Protein AF-A0A3M1K4N4-F1 (afdb_monomer_lite)

Secondary structure (DSSP, 8-state):
---SSS-PPP-----GGGS-PPPTTPPP---------GGGG--HHHHHHHHHHHHHHHHHHTT-TTGGGGSSTTSGGGGSSS--HHHHHHT--HHHHHTT-

Sequence (101 aa):
MNDAMADRPAMATESVDAALPPPAGMPPLEAIGPVVSHFEFWPQWRFYGPMLLVWAALAVRHGGLRWPLAANPGFEMGGFVGERKSEVLARFGPVARAALA

Structure (mmCIF, N/CA/C/O backbone):
data_AF-A0A3M1K4N4-F1
#
_entry.id   AF-A0A3M1K4N4-F1
#
loop_
_atom_site.group_PDB
_atom_site.id
_atom_site.type_symbol
_atom_site.label_atom_id
_atom_site.label_alt_id
_atom_site.label_comp_id
_atom_site.label_asym_id
_atom_site.label_entity_id
_atom_site.label_seq_id
_atom_site.pdbx_PDB_ins_code
_atom_site.Cartn_x
_atom_site.Cartn_y
_atom_site.Cartn_z
_atom_site.occupancy
_atom_site.B_iso_or_equiv
_atom_site.auth_seq_id
_atom_site.auth_comp_id
_atom_site.auth_asym_id
_atom_site.auth_atom_id
_atom_site.pdbx_PDB_model_num
ATOM 1 N N . MET A 1 1 ? -22.235 -41.176 -30.723 1.00 48.72 1 MET A N 1
ATOM 2 C CA . MET A 1 1 ? -22.401 -39.837 -30.117 1.00 48.72 1 MET A CA 1
ATOM 3 C C . MET A 1 1 ? -21.126 -39.467 -29.361 1.00 48.72 1 MET A C 1
ATOM 5 O O . MET A 1 1 ? -21.172 -39.367 -28.148 1.00 48.72 1 MET A O 1
ATOM 9 N N . ASN A 1 2 ? -19.980 -39.379 -30.052 1.00 46.16 2 ASN A N 1
ATOM 10 C CA . ASN A 1 2 ? -18.692 -39.005 -29.442 1.00 46.16 2 ASN A CA 1
ATOM 11 C C . ASN A 1 2 ? -17.637 -38.598 -30.500 1.00 46.16 2 ASN A C 1
ATOM 13 O O . ASN A 1 2 ? -16.473 -38.934 -30.365 1.00 46.16 2 ASN A O 1
ATOM 17 N N . ASP A 1 3 ? -18.048 -37.884 -31.556 1.00 44.97 3 ASP A N 1
ATOM 18 C CA . ASP A 1 3 ? -17.145 -37.462 -32.653 1.00 44.97 3 ASP A CA 1
ATOM 19 C C . ASP A 1 3 ? -17.038 -35.934 -32.822 1.00 44.97 3 ASP A C 1
ATOM 21 O O . ASP A 1 3 ? -16.433 -35.441 -33.764 1.00 44.97 3 ASP A O 1
ATOM 25 N N . ALA A 1 4 ? -17.596 -35.148 -31.897 1.00 49.53 4 ALA A N 1
ATOM 26 C CA . ALA A 1 4 ? -17.642 -33.682 -31.999 1.00 49.53 4 ALA A CA 1
ATOM 27 C C . ALA A 1 4 ? -16.612 -32.963 -31.102 1.00 49.53 4 ALA A C 1
ATOM 29 O O . ALA A 1 4 ? -16.810 -31.810 -30.727 1.00 49.53 4 ALA A O 1
ATOM 30 N N . MET A 1 5 ? -15.529 -33.643 -30.711 1.00 46.06 5 MET A N 1
ATOM 31 C CA . MET A 1 5 ? -14.504 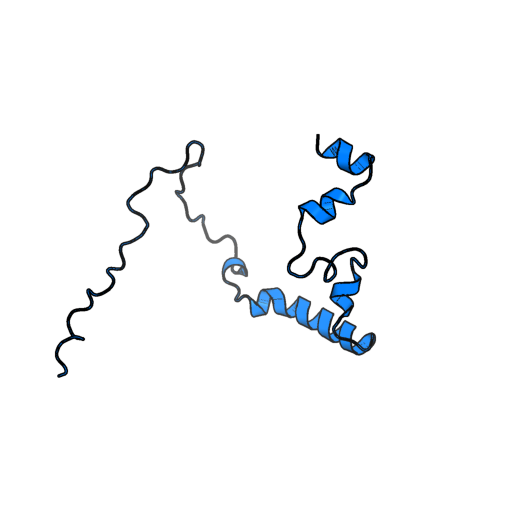-33.092 -29.809 1.00 46.06 5 MET A CA 1
ATOM 32 C C . MET A 1 5 ? -13.070 -33.343 -30.309 1.00 46.06 5 MET A C 1
ATOM 34 O O . MET A 1 5 ? -12.129 -33.302 -29.524 1.00 46.06 5 MET A O 1
ATOM 38 N N . ALA A 1 6 ? -12.902 -33.602 -31.610 1.00 47.69 6 ALA A N 1
ATOM 39 C CA . ALA A 1 6 ? -11.595 -33.770 -32.252 1.00 47.69 6 ALA A CA 1
ATOM 40 C C . ALA A 1 6 ? -11.168 -32.562 -33.108 1.00 47.69 6 ALA A C 1
ATOM 42 O O . ALA A 1 6 ? -10.018 -32.500 -33.522 1.00 47.69 6 ALA A O 1
ATOM 43 N N . ASP A 1 7 ? -12.058 -31.587 -33.326 1.00 48.50 7 ASP A N 1
ATOM 44 C CA . ASP A 1 7 ? -11.832 -30.475 -34.261 1.00 48.50 7 ASP A CA 1
ATOM 45 C C . ASP A 1 7 ? -11.873 -29.103 -33.568 1.00 48.50 7 ASP A C 1
ATOM 47 O O . ASP A 1 7 ? -12.457 -28.133 -34.048 1.00 48.50 7 ASP A O 1
ATOM 51 N N . ARG A 1 8 ? -11.278 -29.008 -32.371 1.00 49.62 8 ARG A N 1
ATOM 52 C CA . ARG A 1 8 ? -10.889 -27.689 -31.856 1.00 49.62 8 ARG A CA 1
ATOM 53 C C . ARG A 1 8 ? -9.607 -27.313 -32.590 1.00 49.62 8 ARG A C 1
ATOM 55 O O . ARG A 1 8 ? -8.622 -28.029 -32.398 1.00 49.62 8 ARG A O 1
ATOM 62 N N . PRO A 1 9 ? -9.571 -26.218 -33.372 1.00 45.12 9 PRO A N 1
ATOM 63 C CA . PRO A 1 9 ? -8.304 -25.737 -33.889 1.00 45.12 9 PRO A CA 1
ATOM 64 C C . PRO A 1 9 ? -7.393 -25.523 -32.684 1.00 45.12 9 PRO A C 1
ATOM 66 O O . PRO A 1 9 ? -7.775 -24.852 -31.717 1.00 45.12 9 PRO A O 1
ATOM 69 N N . ALA A 1 10 ? -6.225 -26.169 -32.703 1.00 48.12 10 ALA A N 1
ATOM 70 C CA . ALA A 1 10 ? -5.153 -25.841 -31.784 1.00 48.12 10 ALA A CA 1
ATOM 71 C C . ALA A 1 10 ? -5.029 -24.317 -31.819 1.00 48.12 10 ALA A C 1
ATOM 73 O O . ALA A 1 10 ? -4.875 -23.759 -32.905 1.00 48.12 10 ALA A O 1
ATOM 74 N N . MET A 1 11 ? -5.202 -23.652 -30.669 1.00 43.53 11 MET A N 1
ATOM 75 C CA . MET A 1 11 ? -4.920 -22.227 -30.550 1.00 43.53 11 MET A CA 1
ATOM 76 C C . MET A 1 11 ? -3.483 -22.073 -31.021 1.00 43.53 11 MET A C 1
ATOM 78 O O . MET A 1 11 ? -2.548 -22.420 -30.298 1.00 43.53 11 MET A O 1
ATOM 82 N N . ALA A 1 12 ? -3.325 -21.640 -32.268 1.00 40.00 12 ALA A N 1
ATOM 83 C CA . ALA A 1 12 ? -2.076 -21.126 -32.743 1.00 40.00 12 ALA A CA 1
ATOM 84 C C . ALA A 1 12 ? -1.703 -20.068 -31.713 1.00 40.00 12 ALA A C 1
ATOM 86 O O . ALA A 1 12 ? -2.474 -19.147 -31.438 1.00 40.00 12 ALA A O 1
ATOM 87 N N . THR A 1 13 ? -0.553 -20.256 -31.081 1.00 45.56 13 THR A N 1
ATOM 88 C CA . THR A 1 13 ? 0.214 -19.164 -30.503 1.00 45.56 13 THR A CA 1
ATOM 89 C C . THR A 1 13 ? 0.548 -18.225 -31.653 1.00 45.56 13 THR A C 1
ATOM 91 O O . THR A 1 13 ? 1.645 -18.255 -32.204 1.00 45.56 13 THR A O 1
ATOM 94 N N . GLU A 1 14 ? -0.451 -17.468 -32.091 1.00 44.53 14 GLU A N 1
ATOM 95 C CA . GLU A 1 14 ? -0.280 -16.312 -32.937 1.00 44.53 14 GLU A CA 1
ATOM 96 C C . GLU A 1 14 ? 0.486 -15.335 -32.051 1.00 44.53 14 GLU A C 1
ATOM 98 O O . GLU A 1 14 ? -0.029 -14.823 -31.054 1.00 44.53 14 GLU A O 1
ATOM 103 N N . SER A 1 15 ? 1.784 -15.211 -32.320 1.00 50.34 15 SER A N 1
ATOM 104 C CA . SER A 1 15 ? 2.630 -14.207 -31.700 1.00 50.34 15 SER A CA 1
ATOM 105 C C . SER A 1 15 ? 1.948 -12.862 -31.914 1.00 50.34 15 SER A C 1
ATOM 107 O O . SER A 1 15 ? 1.874 -12.375 -33.043 1.00 50.34 15 SER A O 1
ATOM 109 N N . VAL A 1 16 ? 1.445 -12.272 -30.830 1.00 53.16 16 VAL A N 1
ATOM 110 C CA . VAL A 1 16 ? 0.763 -10.966 -30.801 1.00 53.16 16 VAL A CA 1
ATOM 111 C C . VAL A 1 16 ? 1.674 -9.829 -31.319 1.00 53.16 16 VAL A C 1
ATOM 113 O O . VAL A 1 16 ? 1.237 -8.699 -31.502 1.00 53.16 16 VAL A O 1
ATOM 116 N N . ASP A 1 17 ? 2.928 -10.137 -31.640 1.00 54.81 17 ASP A N 1
ATOM 117 C CA . ASP A 1 17 ? 3.982 -9.211 -32.042 1.00 54.81 17 ASP A CA 1
ATOM 118 C C . ASP A 1 17 ? 3.887 -8.680 -33.487 1.00 54.81 17 ASP A C 1
ATOM 120 O O . ASP A 1 17 ? 4.699 -7.842 -33.870 1.00 54.81 17 ASP A O 1
ATOM 124 N N . ALA A 1 18 ? 2.934 -9.124 -34.316 1.00 59.09 18 ALA A N 1
ATOM 125 C CA . ALA A 1 18 ? 3.031 -8.902 -35.765 1.00 59.09 18 ALA A CA 1
ATOM 126 C C . ALA A 1 18 ? 2.140 -7.814 -36.410 1.00 59.09 18 ALA A C 1
ATOM 128 O O . ALA A 1 18 ? 2.227 -7.679 -37.629 1.00 59.09 18 ALA A O 1
ATOM 129 N N . ALA A 1 19 ? 1.283 -7.042 -35.718 1.00 62.38 19 ALA A N 1
ATOM 130 C CA . ALA A 1 19 ? 0.229 -6.334 -36.481 1.00 62.38 19 ALA A CA 1
ATOM 131 C C . ALA A 1 19 ? -0.263 -4.943 -36.044 1.00 62.38 19 ALA A C 1
ATOM 133 O O . ALA A 1 19 ? -1.308 -4.526 -36.542 1.00 62.38 19 ALA A O 1
ATOM 134 N N . LEU A 1 20 ? 0.446 -4.166 -35.217 1.00 64.06 20 LEU A N 1
ATOM 135 C CA . LEU A 1 20 ? 0.113 -2.739 -35.066 1.00 64.06 20 LEU A CA 1
ATOM 136 C C . LEU A 1 20 ? 1.367 -1.861 -35.091 1.00 64.06 20 LEU A C 1
ATOM 138 O O . LEU A 1 20 ? 2.328 -2.163 -34.382 1.00 64.06 20 LEU A O 1
ATOM 142 N N . PRO A 1 21 ? 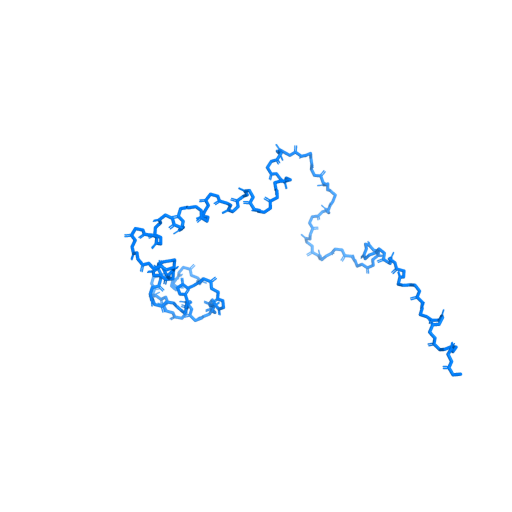1.379 -0.768 -35.883 1.00 70.81 21 PRO A N 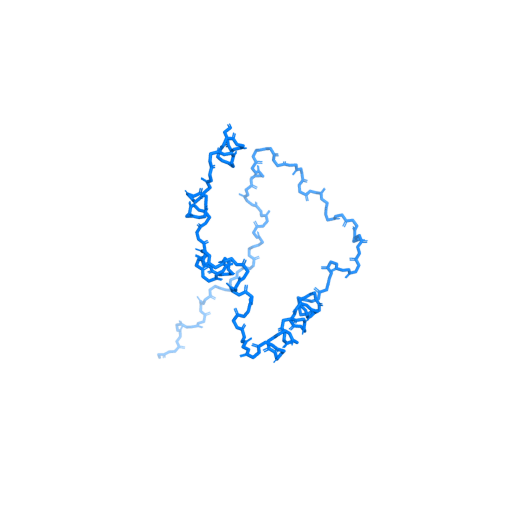1
ATOM 143 C CA . PRO A 1 21 ? 2.439 0.219 -35.769 1.00 70.81 21 PRO A CA 1
ATOM 144 C C . PRO A 1 21 ? 2.442 0.779 -34.338 1.00 70.81 21 PRO A C 1
ATOM 146 O O . PRO A 1 21 ? 1.366 0.957 -33.753 1.00 70.81 21 PRO A O 1
ATOM 149 N N . PRO A 1 22 ? 3.623 1.062 -33.760 1.00 72.38 22 PRO A N 1
ATOM 150 C CA . PRO A 1 22 ? 3.699 1.668 -32.441 1.00 72.38 22 PRO A CA 1
ATOM 151 C C . PRO A 1 22 ? 2.885 2.973 -32.422 1.00 72.38 22 PRO A C 1
ATOM 153 O O . PRO A 1 22 ? 2.882 3.706 -33.419 1.00 72.38 22 PRO A O 1
ATOM 156 N N . PRO A 1 23 ? 2.185 3.287 -31.316 1.00 80.00 23 PRO A N 1
ATOM 157 C CA . PRO A 1 23 ? 1.489 4.558 -31.167 1.00 80.00 23 PRO A CA 1
ATOM 158 C C . PRO A 1 23 ? 2.424 5.727 -31.497 1.00 80.00 23 PRO A C 1
ATOM 160 O O . PRO A 1 23 ? 3.589 5.732 -31.091 1.00 80.00 23 PRO A O 1
ATOM 163 N N . ALA A 1 24 ? 1.922 6.716 -32.238 1.00 81.56 24 ALA A N 1
ATOM 164 C CA . ALA A 1 24 ? 2.713 7.875 -32.642 1.00 81.56 24 ALA A CA 1
ATOM 165 C C . ALA A 1 24 ? 3.371 8.537 -31.415 1.00 81.56 24 ALA A C 1
ATOM 167 O O . ALA A 1 24 ? 2.688 8.905 -30.461 1.00 81.56 24 ALA A O 1
ATOM 168 N N . GLY A 1 25 ? 4.701 8.671 -31.442 1.00 75.75 25 GLY A N 1
ATOM 169 C CA . GLY A 1 25 ? 5.492 9.234 -30.340 1.00 75.75 25 GLY A CA 1
ATOM 170 C C . GLY A 1 25 ? 6.107 8.211 -29.378 1.00 75.75 25 GLY A C 1
ATOM 171 O O . GLY A 1 25 ? 6.824 8.619 -28.466 1.00 75.75 25 GLY A O 1
ATOM 172 N N . MET A 1 26 ? 5.886 6.906 -29.568 1.00 76.75 26 MET A N 1
ATOM 173 C CA . MET A 1 26 ? 6.623 5.888 -28.819 1.00 76.75 26 MET A CA 1
ATOM 174 C C . MET A 1 26 ? 8.067 5.790 -29.351 1.00 76.75 26 MET A C 1
ATOM 176 O O . MET A 1 26 ? 8.245 5.643 -30.564 1.00 76.75 26 MET A O 1
ATOM 180 N N . PRO A 1 27 ? 9.106 5.875 -28.495 1.00 76.94 27 PRO A N 1
ATOM 181 C CA . PRO A 1 27 ? 10.469 5.572 -28.923 1.00 76.94 27 PRO A CA 1
ATOM 182 C C . PRO A 1 27 ? 10.550 4.116 -29.414 1.00 76.94 27 PRO A C 1
ATOM 184 O O . PRO A 1 27 ? 9.704 3.304 -29.025 1.00 76.94 27 PRO A O 1
ATOM 187 N N . PRO A 1 28 ? 11.547 3.759 -30.247 1.00 75.81 28 PRO A N 1
ATOM 188 C CA . PRO A 1 28 ? 11.751 2.373 -30.652 1.00 75.81 28 PRO A CA 1
ATOM 189 C C . PRO A 1 28 ? 11.749 1.457 -29.422 1.00 75.81 28 PRO A C 1
ATOM 191 O O . PR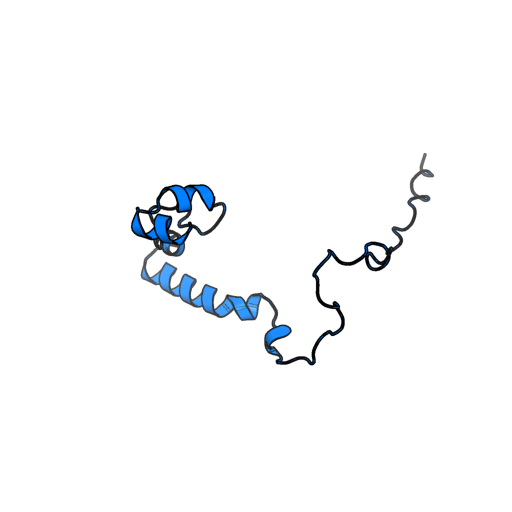O A 1 28 ? 12.480 1.705 -28.466 1.00 75.81 28 PRO A O 1
ATOM 194 N N . LEU A 1 29 ? 10.932 0.399 -29.443 1.00 71.56 29 LEU A N 1
ATOM 195 C CA . LEU A 1 29 ? 10.880 -0.621 -28.381 1.00 71.56 29 LEU A CA 1
ATOM 196 C C . LEU A 1 29 ? 12.155 -1.485 -28.325 1.00 71.56 29 LEU A C 1
ATOM 198 O O . LEU A 1 29 ? 12.277 -2.403 -27.515 1.00 71.56 29 LEU A O 1
ATOM 202 N N . GLU A 1 30 ? 13.113 -1.181 -29.197 1.00 68.00 30 GLU A N 1
ATOM 203 C CA . GLU A 1 30 ? 14.416 -1.808 -29.301 1.00 68.00 30 GLU A CA 1
ATOM 204 C C . GLU A 1 30 ? 15.319 -1.374 -28.147 1.00 68.00 30 GLU A C 1
ATOM 206 O O . GLU A 1 30 ? 16.071 -0.407 -28.226 1.00 68.00 30 GLU A O 1
ATOM 211 N N . ALA A 1 31 ? 15.212 -2.104 -27.047 1.00 61.97 31 ALA A N 1
ATOM 212 C CA . ALA A 1 31 ? 16.304 -2.894 -26.495 1.00 61.97 31 ALA A CA 1
ATOM 213 C C . ALA A 1 31 ? 15.845 -3.355 -25.118 1.00 61.97 31 ALA A C 1
ATOM 215 O O . ALA A 1 31 ? 15.674 -2.552 -24.200 1.00 61.97 31 ALA A O 1
ATOM 216 N N . ILE A 1 32 ? 15.700 -4.668 -24.948 1.00 66.00 32 ILE A N 1
ATOM 217 C CA . ILE A 1 32 ? 15.898 -5.249 -23.624 1.00 66.00 32 ILE A CA 1
ATOM 218 C C . ILE A 1 32 ? 17.318 -4.823 -23.235 1.00 66.00 32 ILE A C 1
ATOM 220 O O . ILE A 1 32 ? 18.296 -5.330 -23.785 1.00 66.00 32 ILE A O 1
ATOM 224 N N . GLY A 1 33 ? 17.419 -3.787 -22.400 1.00 71.38 33 GLY A N 1
ATOM 225 C CA . GLY A 1 33 ? 18.694 -3.286 -21.907 1.00 71.38 33 GLY A CA 1
ATOM 226 C C . GLY A 1 33 ? 19.445 -4.404 -21.181 1.00 71.38 33 GLY A C 1
ATOM 227 O O . GLY A 1 33 ? 18.843 -5.418 -20.815 1.00 71.38 33 GLY A O 1
ATOM 228 N N . PRO A 1 34 ? 20.763 -4.264 -20.968 1.00 77.94 34 PRO A N 1
ATOM 229 C CA . PRO A 1 34 ? 21.483 -5.236 -20.159 1.00 77.94 34 PRO A CA 1
ATOM 230 C C . PRO A 1 34 ? 20.803 -5.346 -18.792 1.00 77.94 34 PRO A C 1
ATOM 232 O O . PRO A 1 34 ? 20.404 -4.328 -18.230 1.00 77.94 34 PRO A O 1
ATOM 235 N N . VAL A 1 35 ? 20.690 -6.569 -18.265 1.00 77.94 35 VAL A N 1
ATOM 236 C CA . VAL A 1 35 ? 20.247 -6.804 -16.884 1.00 77.94 35 VAL A CA 1
ATOM 237 C C . VAL A 1 35 ? 21.077 -5.909 -15.975 1.00 77.94 35 VAL A C 1
ATOM 239 O O . VAL A 1 35 ? 22.295 -6.085 -15.872 1.00 77.94 35 VAL A O 1
ATOM 242 N N . VAL A 1 36 ? 20.427 -4.943 -15.333 1.00 80.62 36 VAL A N 1
ATOM 243 C CA . VAL A 1 36 ? 21.111 -3.966 -14.485 1.00 80.62 36 VAL A CA 1
ATOM 244 C C . VAL A 1 36 ? 21.307 -4.565 -13.094 1.00 80.62 36 VAL A C 1
ATOM 246 O O . VAL A 1 36 ? 22.282 -4.245 -12.409 1.00 80.62 36 VAL A O 1
ATOM 249 N N . SER A 1 37 ? 20.423 -5.482 -12.671 1.00 85.50 37 SER A N 1
ATOM 250 C CA . SER A 1 37 ? 20.588 -6.212 -11.413 1.00 85.50 37 SER A CA 1
ATOM 251 C C . SER A 1 37 ? 19.785 -7.514 -11.296 1.00 85.50 37 SER A C 1
ATOM 253 O O . SER A 1 37 ? 18.688 -7.652 -11.828 1.00 85.50 37 SER A O 1
ATOM 255 N N . HIS A 1 38 ? 20.263 -8.440 -10.454 1.00 82.94 38 HIS A N 1
ATOM 256 C CA . HIS A 1 38 ? 19.532 -9.651 -10.053 1.00 82.94 38 HIS A CA 1
ATOM 257 C C . HIS A 1 38 ? 18.187 -9.376 -9.357 1.00 82.94 38 HIS A C 1
ATOM 259 O O . HIS A 1 38 ? 17.359 -10.285 -9.265 1.00 82.94 38 HIS A O 1
ATOM 265 N N . PHE A 1 39 ? 17.958 -8.157 -8.854 1.00 85.19 39 PHE A N 1
ATOM 266 C CA . PHE A 1 39 ? 16.679 -7.769 -8.251 1.00 85.19 39 PHE A CA 1
ATOM 267 C C . PHE A 1 39 ? 15.513 -7.801 -9.251 1.00 85.19 39 PHE A C 1
ATOM 269 O O . PHE A 1 39 ? 14.384 -8.042 -8.833 1.00 85.19 39 PHE A O 1
ATOM 276 N N . GLU A 1 40 ? 15.776 -7.635 -10.552 1.00 8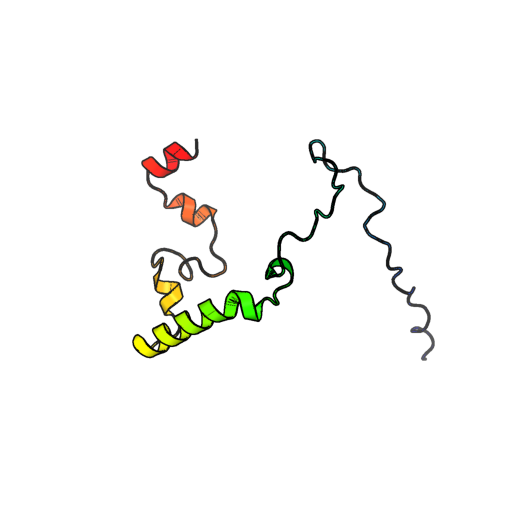5.62 40 GLU A N 1
ATOM 277 C CA . GLU A 1 40 ? 14.755 -7.693 -11.613 1.00 85.62 40 GLU A CA 1
ATOM 278 C C . GLU A 1 40 ? 14.057 -9.061 -11.682 1.00 85.62 40 GLU A C 1
ATOM 280 O O . GLU A 1 40 ? 12.893 -9.156 -12.061 1.00 85.62 40 GLU A O 1
ATOM 285 N N . PHE A 1 41 ? 14.747 -10.121 -11.251 1.00 88.56 41 PHE A N 1
ATOM 286 C CA . PHE A 1 41 ? 14.254 -11.500 -11.294 1.00 88.56 41 PHE A CA 1
ATOM 287 C C . PHE A 1 41 ? 13.792 -12.024 -9.938 1.00 88.56 41 PHE A C 1
ATOM 289 O O . PHE A 1 41 ? 13.600 -13.231 -9.757 1.00 88.56 41 PHE A O 1
ATOM 296 N N . TRP A 1 42 ? 13.661 -11.156 -8.936 1.00 93.12 42 TRP A N 1
ATOM 297 C CA . TRP A 1 42 ? 13.193 -11.607 -7.638 1.00 93.12 42 TRP A CA 1
ATOM 298 C C . TRP A 1 42 ? 11.737 -12.065 -7.708 1.00 93.12 42 TRP A C 1
ATOM 300 O O . TRP A 1 42 ? 10.879 -11.354 -8.231 1.00 93.12 42 TRP A O 1
ATOM 310 N N . PRO A 1 43 ? 11.414 -13.234 -7.130 1.00 92.75 43 PRO A N 1
ATOM 311 C CA . PRO A 1 43 ? 10.028 -13.644 -7.030 1.00 92.75 43 PRO A CA 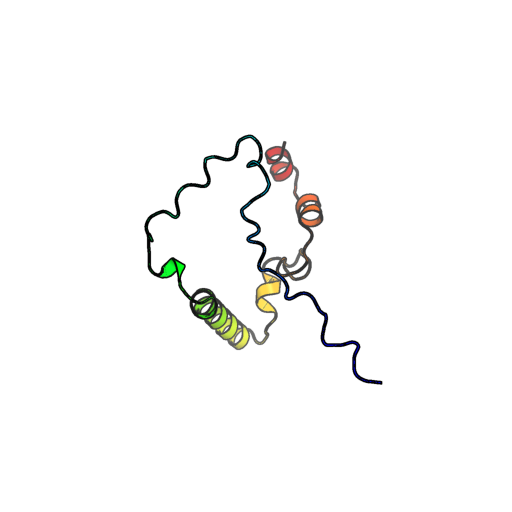1
ATOM 312 C C . PRO A 1 43 ? 9.284 -12.688 -6.091 1.00 92.75 43 PRO A C 1
ATOM 314 O O . PRO A 1 43 ? 9.832 -12.248 -5.074 1.00 92.75 43 PRO A O 1
ATOM 317 N N . GLN A 1 44 ? 8.015 -12.410 -6.398 1.00 91.69 44 GLN A N 1
ATOM 318 C CA . GLN A 1 44 ? 7.199 -11.424 -5.677 1.00 91.69 44 GLN A CA 1
ATOM 319 C C . GLN A 1 44 ? 7.218 -11.626 -4.155 1.00 91.69 44 GLN A C 1
ATOM 321 O O . GLN A 1 44 ? 7.334 -10.661 -3.403 1.00 91.69 44 GLN A O 1
ATOM 326 N N . TRP A 1 45 ? 7.186 -12.874 -3.679 1.00 93.94 45 TRP A N 1
ATOM 327 C CA . TRP A 1 45 ? 7.204 -13.172 -2.243 1.00 93.94 45 TRP A CA 1
ATOM 328 C C . TRP A 1 45 ? 8.457 -12.659 -1.530 1.00 93.94 45 TRP A C 1
ATOM 330 O O . TRP A 1 45 ? 8.383 -12.304 -0.358 1.00 93.94 45 TRP A O 1
ATOM 340 N N . ARG A 1 46 ? 9.610 -12.603 -2.206 1.00 93.75 46 ARG A N 1
ATOM 341 C CA . ARG A 1 46 ? 10.855 -12.126 -1.591 1.00 93.75 46 ARG A CA 1
ATOM 342 C C . ARG A 1 46 ? 10.887 -10.614 -1.514 1.00 93.75 46 ARG A C 1
ATOM 344 O O . ARG A 1 46 ? 11.357 -10.063 -0.526 1.00 93.75 46 ARG A O 1
ATOM 351 N N . PHE A 1 47 ? 10.352 -9.971 -2.543 1.00 91.38 47 PHE A N 1
ATOM 352 C CA . PHE A 1 47 ? 10.221 -8.527 -2.590 1.00 91.38 47 PHE A CA 1
ATOM 353 C C . PHE A 1 47 ? 9.227 -8.019 -1.532 1.00 91.38 47 PHE A C 1
ATOM 355 O O . PHE A 1 47 ? 9.550 -7.123 -0.758 1.00 91.38 47 PHE A O 1
ATOM 362 N N . TYR A 1 48 ? 8.046 -8.636 -1.436 1.00 91.75 48 TYR A N 1
ATOM 363 C CA . TYR A 1 48 ? 6.995 -8.217 -0.500 1.00 91.75 48 TYR A CA 1
ATOM 364 C C . TYR A 1 48 ? 7.093 -8.860 0.894 1.00 91.75 48 TYR A C 1
ATOM 366 O O . TYR A 1 48 ? 6.458 -8.384 1.834 1.00 91.75 48 TYR A O 1
ATOM 374 N N . GLY A 1 49 ? 7.897 -9.912 1.060 1.00 96.25 49 GLY A N 1
ATOM 375 C CA . GLY A 1 49 ? 8.060 -10.645 2.320 1.00 96.25 49 GLY A CA 1
ATOM 376 C C . GLY A 1 49 ? 8.429 -9.758 3.514 1.00 96.25 49 GLY A C 1
ATOM 377 O O . GLY A 1 49 ? 7.730 -9.817 4.526 1.00 96.25 49 GLY A O 1
ATOM 378 N N . PRO A 1 50 ? 9.449 -8.884 3.416 1.00 94.94 50 PRO A N 1
ATOM 379 C CA . PRO A 1 50 ? 9.797 -7.963 4.498 1.00 94.94 50 PRO A CA 1
ATOM 380 C C . PRO A 1 50 ? 8.625 -7.079 4.949 1.00 94.94 50 PRO A C 1
ATOM 382 O O . PRO A 1 50 ? 8.415 -6.905 6.148 1.00 94.94 50 PRO A O 1
ATOM 385 N N . MET A 1 51 ? 7.816 -6.578 4.009 1.00 92.25 51 MET A N 1
ATOM 386 C CA . MET A 1 51 ? 6.626 -5.775 4.319 1.00 92.25 51 MET A CA 1
ATOM 387 C C . MET A 1 51 ? 5.593 -6.589 5.113 1.00 92.25 51 MET A C 1
ATOM 389 O O . MET A 1 51 ? 5.052 -6.102 6.106 1.00 92.25 51 MET A O 1
ATOM 393 N N . LEU A 1 52 ? 5.351 -7.846 4.718 1.00 92.62 52 LEU A N 1
ATOM 394 C CA . LEU A 1 52 ? 4.435 -8.745 5.429 1.00 92.62 52 LEU A CA 1
ATOM 395 C C . LEU A 1 52 ? 4.908 -9.044 6.857 1.00 92.62 52 LEU A C 1
ATOM 397 O O . LEU A 1 52 ? 4.079 -9.107 7.762 1.00 92.62 52 LEU A O 1
ATOM 401 N N . LEU A 1 53 ? 6.220 -9.180 7.077 1.00 94.81 53 LEU A N 1
ATOM 402 C CA . LEU A 1 53 ? 6.787 -9.398 8.413 1.00 94.81 53 LEU A CA 1
ATOM 403 C C . LEU A 1 53 ? 6.569 -8.191 9.331 1.00 94.81 53 LEU A C 1
ATOM 405 O O . LEU A 1 53 ? 6.135 -8.358 10.471 1.00 94.81 53 LEU A O 1
ATOM 409 N N . VAL A 1 54 ? 6.827 -6.978 8.833 1.00 92.88 54 VAL A N 1
ATOM 410 C CA . VAL A 1 54 ? 6.584 -5.742 9.595 1.00 92.88 54 VAL A CA 1
ATOM 411 C C . VAL A 1 54 ? 5.098 -5.598 9.918 1.00 92.88 54 VAL A C 1
ATOM 413 O O . VAL A 1 54 ? 4.740 -5.312 11.062 1.00 92.88 54 VAL A O 1
ATOM 416 N N . TRP A 1 55 ? 4.222 -5.851 8.943 1.00 91.81 55 TRP A N 1
ATOM 417 C CA . TRP A 1 55 ? 2.778 -5.825 9.161 1.00 91.81 55 TRP A CA 1
ATOM 418 C C . TRP A 1 55 ? 2.332 -6.849 10.209 1.00 91.81 55 TRP A C 1
ATOM 420 O O . TRP A 1 55 ? 1.596 -6.486 11.125 1.00 91.81 55 TRP A O 1
ATOM 430 N N . ALA A 1 56 ? 2.807 -8.094 10.128 1.00 93.44 56 ALA A N 1
ATOM 431 C CA . ALA A 1 56 ? 2.480 -9.135 11.099 1.00 93.44 56 ALA A CA 1
ATOM 432 C C . ALA A 1 56 ? 2.947 -8.760 12.515 1.00 93.44 56 ALA A C 1
ATOM 434 O O . ALA A 1 56 ? 2.184 -8.895 13.473 1.00 93.44 56 ALA A O 1
ATOM 435 N N . ALA A 1 57 ? 4.162 -8.220 12.654 1.00 94.00 57 ALA A N 1
ATOM 436 C CA . ALA A 1 57 ? 4.684 -7.761 13.940 1.00 94.00 57 ALA A CA 1
ATOM 437 C C . ALA A 1 57 ? 3.826 -6.636 14.542 1.00 94.00 57 ALA A C 1
ATOM 439 O O . ALA A 1 57 ? 3.489 -6.670 15.729 1.00 94.00 57 ALA A O 1
ATOM 440 N N . LEU A 1 58 ? 3.418 -5.661 13.724 1.00 91.62 58 LEU A N 1
ATOM 441 C CA . LEU A 1 58 ? 2.518 -4.588 14.152 1.00 91.62 58 LEU A CA 1
ATOM 442 C C . LEU A 1 58 ? 1.121 -5.114 14.491 1.00 91.62 58 LEU A C 1
ATOM 444 O O . LEU A 1 58 ? 0.531 -4.673 15.476 1.00 91.62 58 LEU A O 1
ATOM 448 N N . ALA A 1 59 ? 0.611 -6.077 13.726 1.00 92.69 59 ALA A N 1
ATOM 449 C CA . ALA A 1 59 ? -0.682 -6.689 13.982 1.00 92.69 59 ALA A CA 1
ATOM 450 C C . ALA A 1 59 ? -0.730 -7.403 15.334 1.00 92.69 59 ALA A C 1
ATOM 452 O O . ALA A 1 59 ? -1.707 -7.247 16.068 1.00 92.69 59 ALA A O 1
ATOM 453 N N . VAL A 1 60 ? 0.340 -8.119 15.692 1.00 94.94 60 VAL A N 1
ATOM 454 C CA . VAL A 1 60 ? 0.490 -8.745 17.013 1.00 94.94 60 VAL A CA 1
ATOM 455 C C . VAL A 1 60 ? 0.604 -7.679 18.105 1.00 94.94 60 VAL A C 1
ATOM 457 O O . VAL A 1 60 ? -0.148 -7.717 19.075 1.00 94.94 60 VAL A O 1
ATOM 460 N N . ARG A 1 61 ? 1.495 -6.692 17.937 1.00 93.38 61 ARG A N 1
ATOM 461 C CA . ARG A 1 61 ? 1.747 -5.632 18.932 1.00 93.38 61 ARG A CA 1
ATOM 462 C C . ARG A 1 61 ? 0.509 -4.791 19.246 1.00 93.38 61 ARG A C 1
ATOM 464 O O . ARG A 1 61 ? 0.324 -4.383 20.388 1.00 93.38 61 ARG A O 1
ATOM 471 N N . HIS A 1 62 ? -0.304 -4.501 18.237 1.00 91.50 62 HIS A N 1
ATOM 472 C CA . HIS A 1 62 ? -1.472 -3.635 18.362 1.00 91.50 62 HIS A CA 1
ATOM 473 C C . HIS A 1 62 ? -2.798 -4.417 18.376 1.00 91.50 62 HIS A C 1
ATOM 475 O O . HIS A 1 62 ? -3.863 -3.811 18.391 1.00 91.50 62 HIS A O 1
ATOM 481 N N . GLY A 1 63 ? -2.765 -5.753 18.380 1.00 91.62 63 GLY A N 1
ATOM 482 C CA . GLY A 1 63 ? -3.951 -6.591 18.590 1.00 91.62 63 GLY A CA 1
ATOM 483 C C . GLY A 1 63 ? -4.975 -6.579 17.449 1.00 91.62 63 GLY A C 1
ATOM 484 O O . GLY A 1 63 ? -6.176 -6.633 17.704 1.00 91.62 63 GLY A O 1
ATOM 485 N N . GLY A 1 64 ? -4.543 -6.501 16.187 1.00 89.81 64 GLY A N 1
ATOM 486 C CA . GLY A 1 64 ? -5.476 -6.571 15.056 1.00 89.81 64 GLY A CA 1
ATOM 487 C C . GLY A 1 64 ? -4.816 -6.551 13.679 1.00 89.81 64 GLY A C 1
ATOM 488 O O . GLY A 1 64 ? -3.747 -5.996 13.501 1.00 89.81 64 GLY A O 1
ATOM 489 N N . LEU A 1 65 ? -5.459 -7.124 12.659 1.00 88.19 65 LEU A N 1
ATOM 490 C CA . LEU A 1 65 ? -4.907 -7.167 11.289 1.00 88.19 65 LEU A CA 1
ATOM 491 C C . LEU A 1 65 ? -5.178 -5.893 10.472 1.00 88.19 65 LEU A C 1
ATOM 493 O O . LEU A 1 65 ? -4.558 -5.666 9.437 1.00 88.19 65 LEU A O 1
ATOM 497 N N . ARG A 1 66 ? -6.104 -5.047 10.938 1.00 86.38 66 ARG A N 1
ATOM 498 C CA . ARG A 1 66 ? -6.648 -3.901 10.190 1.00 86.38 66 ARG A CA 1
ATOM 499 C C . ARG A 1 66 ? -5.768 -2.652 10.225 1.00 86.38 66 ARG A C 1
ATOM 501 O O . ARG A 1 66 ? -6.114 -1.670 9.582 1.00 86.38 66 ARG A O 1
ATOM 508 N N . TRP A 1 67 ? -4.649 -2.674 10.947 1.00 82.62 67 TRP A N 1
ATOM 509 C CA . TRP A 1 67 ? -3.792 -1.498 11.128 1.00 82.62 67 TRP A CA 1
ATOM 510 C C . TRP A 1 67 ? -3.305 -0.826 9.837 1.00 82.62 67 TRP A C 1
ATOM 512 O O . TRP A 1 67 ? -3.275 0.402 9.835 1.00 82.62 67 TRP A O 1
ATOM 522 N N . PRO A 1 68 ? -3.023 -1.530 8.720 1.00 79.75 68 PRO A N 1
ATOM 523 C CA . PRO A 1 68 ? -2.705 -0.855 7.458 1.00 79.75 68 PRO A CA 1
ATOM 524 C C . PRO A 1 68 ? -3.819 0.075 6.971 1.00 79.75 68 PRO A C 1
ATOM 526 O O . PRO A 1 68 ? -3.549 1.121 6.391 1.00 79.75 68 PRO A O 1
ATOM 529 N N . LEU A 1 69 ? -5.075 -0.266 7.259 1.00 83.06 69 LEU A N 1
ATOM 530 C CA . LEU A 1 69 ? -6.240 0.516 6.846 1.00 83.06 69 LEU A CA 1
ATOM 531 C C . LEU A 1 69 ? -6.407 1.791 7.689 1.00 83.06 69 LEU A C 1
ATOM 533 O O . LEU A 1 69 ? -7.171 2.677 7.319 1.00 83.06 69 LEU A O 1
ATOM 537 N N . ALA A 1 70 ? -5.698 1.900 8.816 1.00 82.75 70 ALA A N 1
ATOM 538 C CA . ALA A 1 70 ? -5.740 3.071 9.686 1.00 82.75 70 ALA A CA 1
ATOM 539 C C . ALA A 1 70 ? -4.841 4.222 9.200 1.00 82.75 70 ALA A C 1
ATOM 541 O O . ALA A 1 70 ? -4.913 5.308 9.767 1.00 82.75 70 ALA A O 1
ATOM 542 N N . ALA A 1 71 ? -4.012 4.014 8.168 1.00 80.44 71 ALA A N 1
ATOM 543 C CA . ALA A 1 71 ? -3.115 5.049 7.646 1.00 80.44 71 ALA A CA 1
ATOM 544 C C . ALA A 1 71 ? -3.875 6.263 7.080 1.00 80.44 71 ALA A C 1
ATOM 546 O O . ALA A 1 71 ? -3.443 7.397 7.262 1.00 80.44 71 ALA A O 1
ATOM 547 N N . ASN A 1 72 ? -5.028 6.027 6.442 1.00 86.62 72 ASN A N 1
ATOM 548 C CA . ASN A 1 72 ? -5.876 7.069 5.865 1.00 86.62 72 ASN A CA 1
ATOM 549 C C . ASN A 1 72 ? -7.332 6.864 6.311 1.00 86.62 72 ASN A C 1
ATOM 551 O O . ASN A 1 72 ? -8.148 6.385 5.528 1.00 86.62 72 ASN A O 1
ATOM 555 N N . PRO A 1 73 ? -7.704 7.221 7.551 1.00 82.06 73 PRO A N 1
ATOM 556 C CA . PRO A 1 73 ? -9.033 6.922 8.096 1.00 82.06 73 PRO A CA 1
ATOM 557 C C . PRO A 1 73 ? -10.176 7.601 7.328 1.00 82.06 73 PRO A C 1
ATOM 559 O O . PRO A 1 73 ? -11.322 7.173 7.419 1.00 82.06 73 PRO A O 1
ATOM 562 N N . GLY A 1 74 ? -9.874 8.652 6.561 1.00 84.25 74 GLY A N 1
ATOM 563 C CA . GLY A 1 74 ? -10.844 9.281 5.675 1.00 84.25 74 GLY A CA 1
ATOM 564 C C . GLY A 1 74 ? -11.148 8.461 4.421 1.00 84.25 74 GLY A C 1
ATOM 565 O O . GLY A 1 74 ? -12.202 8.664 3.831 1.00 84.25 74 GLY A O 1
ATOM 566 N N . PHE A 1 75 ? -10.263 7.571 3.977 1.00 87.50 75 PHE A N 1
ATOM 567 C CA . PHE A 1 75 ? -10.402 6.884 2.693 1.00 87.50 75 PHE A CA 1
ATOM 568 C C . PHE A 1 75 ? -11.038 5.511 2.874 1.00 87.50 75 PHE A C 1
ATOM 570 O O . PHE A 1 75 ? -10.791 4.817 3.863 1.00 87.50 75 PHE A O 1
ATOM 577 N N . GLU A 1 76 ? -11.848 5.106 1.898 1.00 86.06 76 GLU A N 1
ATOM 578 C CA . GLU A 1 76 ? -12.419 3.765 1.878 1.00 86.06 76 GLU A CA 1
ATOM 579 C C . GLU A 1 76 ? -11.291 2.725 1.923 1.00 86.06 76 GLU A C 1
ATOM 581 O O . GLU A 1 76 ? -10.292 2.834 1.208 1.00 86.06 76 GLU A O 1
ATOM 586 N N . MET A 1 77 ? -11.400 1.762 2.845 1.00 84.44 77 MET A N 1
ATOM 587 C CA . MET A 1 77 ? -10.357 0.766 3.124 1.00 84.44 77 MET A CA 1
ATOM 588 C C . MET A 1 77 ? -8.960 1.374 3.365 1.00 84.44 77 MET A C 1
ATOM 590 O O . MET A 1 77 ? -7.950 0.746 3.056 1.00 84.44 77 MET A O 1
ATOM 594 N N . GLY A 1 78 ? -8.868 2.607 3.873 1.00 85.75 78 GLY A N 1
ATOM 595 C CA . GLY A 1 78 ? -7.590 3.296 4.072 1.00 85.75 78 GLY A CA 1
ATOM 596 C C . GLY A 1 78 ? -6.825 3.609 2.779 1.00 85.75 78 GLY A C 1
ATOM 597 O O . GLY A 1 78 ? -5.631 3.905 2.845 1.00 85.75 78 GLY A O 1
ATOM 598 N N . GLY A 1 79 ? -7.483 3.516 1.616 1.00 85.31 79 GLY A N 1
ATOM 599 C CA . GLY A 1 79 ? -6.855 3.606 0.294 1.00 85.31 79 GLY A CA 1
ATOM 600 C C . GLY A 1 79 ? -6.180 2.310 -0.172 1.00 85.31 79 GLY A C 1
ATOM 601 O O . GLY A 1 79 ? -5.415 2.331 -1.131 1.00 85.31 79 GLY A O 1
ATOM 602 N N . PHE A 1 80 ? -6.413 1.182 0.509 1.00 80.94 80 PHE A N 1
ATOM 603 C CA . PHE A 1 80 ? -5.665 -0.055 0.267 1.00 80.94 80 PHE A CA 1
ATOM 604 C C . PHE A 1 80 ? -6.166 -0.847 -0.950 1.00 80.94 80 PHE A C 1
ATOM 606 O O . PHE A 1 80 ? -5.366 -1.385 -1.711 1.00 80.94 80 PHE A O 1
ATOM 613 N N . VAL A 1 81 ? -7.485 -0.931 -1.144 1.00 82.38 81 VAL A N 1
ATOM 614 C CA . VAL A 1 81 ? -8.116 -1.650 -2.264 1.00 82.38 81 VAL A CA 1
ATOM 615 C C . VAL A 1 81 ? -9.401 -0.931 -2.662 1.00 82.38 81 VAL A C 1
ATOM 617 O O . VAL A 1 81 ? -10.185 -0.562 -1.793 1.00 82.38 81 VAL A O 1
ATOM 620 N N . GLY A 1 82 ? -9.632 -0.777 -3.969 1.00 82.62 82 GLY A N 1
ATOM 621 C CA . GLY A 1 82 ? -10.917 -0.319 -4.517 1.00 82.62 82 GLY A CA 1
ATOM 622 C C . GLY A 1 82 ? -11.198 1.182 -4.397 1.00 82.62 82 GLY A C 1
ATOM 623 O O . GLY A 1 82 ? -12.244 1.634 -4.850 1.00 82.62 82 GLY A O 1
ATOM 624 N N . GLU A 1 83 ? -10.273 1.960 -3.837 1.00 87.94 83 GLU A N 1
ATOM 625 C CA . GLU A 1 83 ? -10.424 3.406 -3.683 1.00 87.94 83 GLU A CA 1
ATOM 626 C C . GLU A 1 83 ? -10.463 4.126 -5.043 1.00 87.94 83 GLU A C 1
ATOM 628 O O . GLU A 1 83 ? -9.687 3.850 -5.965 1.00 87.94 83 GLU A O 1
ATOM 633 N N . ARG A 1 84 ? -11.407 5.065 -5.176 1.00 88.31 84 ARG A N 1
ATOM 634 C CA . ARG A 1 84 ? -11.584 5.874 -6.382 1.00 88.31 84 ARG A CA 1
ATOM 635 C C . ARG A 1 84 ? -10.778 7.164 -6.284 1.00 88.31 84 ARG A C 1
ATOM 637 O O . ARG A 1 84 ? -11.214 8.111 -5.634 1.00 88.31 84 ARG A O 1
ATOM 644 N N . LYS A 1 85 ? -9.729 7.279 -7.105 1.00 86.31 85 LYS A N 1
ATOM 645 C CA . LYS A 1 85 ? -8.870 8.481 -7.183 1.00 86.31 85 LYS A CA 1
ATOM 646 C C . LYS A 1 85 ? -9.643 9.799 -7.317 1.00 86.31 85 LYS A C 1
ATOM 648 O O . LYS A 1 85 ? -9.246 10.809 -6.750 1.00 86.31 85 LYS A O 1
ATOM 653 N N . SER A 1 86 ? -10.751 9.804 -8.065 1.00 90.38 86 SER A N 1
ATOM 654 C CA . SER A 1 86 ? -11.612 10.990 -8.214 1.00 90.38 86 SER A CA 1
ATOM 655 C C . SER A 1 86 ? -12.269 11.417 -6.901 1.00 90.38 86 SER A C 1
ATOM 657 O O . SER A 1 86 ? -12.418 12.610 -6.651 1.00 90.38 86 SER A O 1
ATOM 659 N N . GLU A 1 87 ? -12.630 10.465 -6.047 1.00 88.62 87 GLU A N 1
ATOM 660 C CA . GLU A 1 87 ? -13.217 10.730 -4.739 1.00 88.62 87 GLU A CA 1
ATOM 661 C C . GLU A 1 87 ? -12.178 11.266 -3.750 1.00 88.62 87 GLU A C 1
ATOM 663 O O . GLU A 1 87 ? -12.468 12.194 -2.994 1.00 88.62 87 GLU A O 1
ATOM 668 N N . VAL A 1 88 ? -10.947 10.751 -3.790 1.00 88.25 88 VAL A N 1
ATOM 669 C CA . VAL A 1 88 ? -9.842 11.317 -3.006 1.00 88.25 88 VAL A CA 1
ATOM 670 C C . VAL A 1 88 ? -9.498 12.731 -3.471 1.00 88.25 88 VAL A C 1
ATOM 672 O O . VAL A 1 88 ? -9.399 13.635 -2.641 1.00 88.25 88 VAL A O 1
ATOM 675 N N . LEU A 1 89 ? -9.412 12.966 -4.783 1.00 89.56 89 LEU A N 1
ATOM 676 C CA . LEU A 1 89 ? -9.171 14.300 -5.346 1.00 89.56 89 LEU A CA 1
ATOM 677 C C . LEU A 1 89 ? -10.280 15.299 -4.992 1.00 89.56 89 LEU A C 1
ATOM 679 O O . LEU A 1 89 ? -9.998 16.466 -4.720 1.00 89.56 89 LEU A O 1
ATOM 683 N N . ALA A 1 90 ? -11.538 14.858 -4.929 1.00 90.06 90 ALA A N 1
ATOM 684 C CA . ALA A 1 90 ? -12.645 15.718 -4.514 1.00 90.06 90 ALA A CA 1
ATOM 685 C C . ALA A 1 90 ? -12.456 16.272 -3.089 1.00 90.06 90 ALA A C 1
ATOM 687 O O . ALA A 1 90 ? -12.933 17.370 -2.795 1.00 90.06 90 ALA A O 1
ATOM 688 N N . ARG A 1 91 ? -11.707 15.572 -2.229 1.00 87.94 91 ARG A N 1
ATOM 689 C CA . ARG A 1 91 ? -11.418 15.983 -0.845 1.00 87.94 91 ARG A CA 1
ATOM 690 C C . ARG A 1 91 ? -10.258 16.976 -0.733 1.00 87.94 91 ARG A C 1
ATOM 692 O O . ARG A 1 91 ? -10.001 17.481 0.356 1.00 87.94 91 ARG A O 1
ATOM 699 N N . PHE A 1 92 ? -9.549 17.270 -1.824 1.00 91.19 92 PHE A N 1
ATOM 700 C CA . PHE A 1 92 ? -8.414 18.191 -1.796 1.00 91.19 92 PHE A CA 1
ATOM 701 C C . PHE A 1 92 ? -8.862 19.629 -1.526 1.00 91.19 92 PHE A C 1
ATOM 703 O O . PHE A 1 92 ? -9.820 20.125 -2.125 1.00 91.19 92 PHE A O 1
ATOM 710 N N . GLY A 1 93 ? -8.127 20.303 -0.640 1.00 91.25 93 GLY A N 1
ATOM 711 C CA . GLY A 1 93 ? -8.306 21.720 -0.339 1.00 91.25 93 GLY A CA 1
ATOM 712 C C . GLY A 1 93 ? -7.816 22.646 -1.463 1.00 91.25 93 GLY A C 1
ATOM 713 O O . GLY A 1 93 ? -7.225 22.190 -2.446 1.00 91.25 93 GLY A O 1
ATOM 714 N N . PRO A 1 94 ? -8.017 23.967 -1.314 1.00 92.62 94 PRO A N 1
ATOM 715 C CA . PRO A 1 94 ? -7.742 24.950 -2.364 1.00 92.62 94 PRO A CA 1
ATOM 716 C C . PRO A 1 94 ? -6.279 24.957 -2.828 1.00 92.62 94 PRO A C 1
ATOM 718 O O . PRO A 1 94 ? -6.027 25.050 -4.023 1.00 92.62 94 PRO A O 1
ATOM 721 N N . VAL A 1 95 ? -5.324 24.774 -1.909 1.00 94.62 95 VAL A N 1
ATOM 722 C CA . VAL A 1 95 ? -3.886 24.716 -2.232 1.00 94.62 95 VAL A CA 1
ATOM 723 C C . VAL A 1 95 ? -3.567 23.546 -3.163 1.00 94.62 95 VAL A C 1
ATOM 725 O O . VAL A 1 95 ? -2.946 23.730 -4.204 1.00 94.62 95 VAL A O 1
ATOM 728 N N . ALA A 1 96 ? -4.023 22.341 -2.816 1.00 90.50 96 ALA A N 1
ATOM 729 C CA . ALA A 1 96 ? -3.747 21.145 -3.604 1.00 90.50 96 ALA A CA 1
ATOM 730 C C . ALA A 1 96 ? -4.469 21.168 -4.962 1.00 90.50 96 ALA A C 1
ATOM 732 O O . ALA A 1 96 ? -3.931 20.669 -5.943 1.00 90.50 96 ALA A O 1
ATOM 733 N N . ARG A 1 97 ? -5.654 21.789 -5.048 1.00 89.31 97 ARG A N 1
ATOM 734 C CA . ARG A 1 97 ? -6.362 21.973 -6.325 1.00 89.31 97 ARG A CA 1
ATOM 735 C C . ARG A 1 97 ? -5.676 22.977 -7.249 1.00 89.31 97 ARG A C 1
ATOM 737 O O . ARG A 1 97 ? -5.659 22.751 -8.450 1.00 89.31 97 ARG A O 1
ATOM 744 N N . ALA A 1 98 ? -5.097 24.047 -6.705 1.00 91.69 98 ALA A N 1
ATOM 745 C CA . ALA A 1 98 ? -4.372 25.034 -7.503 1.00 91.69 98 ALA A CA 1
ATOM 746 C C . ALA A 1 98 ? -3.128 24.445 -8.192 1.00 91.69 98 ALA A C 1
ATOM 748 O O . ALA A 1 98 ? -2.763 24.903 -9.264 1.00 91.69 98 ALA A O 1
ATOM 749 N N . ALA A 1 99 ? -2.508 23.413 -7.611 1.00 90.38 99 ALA A N 1
ATOM 750 C CA . ALA A 1 99 ? -1.351 22.725 -8.192 1.00 90.38 99 ALA A CA 1
ATOM 751 C C . ALA A 1 99 ? -1.705 21.716 -9.306 1.00 90.38 99 ALA A C 1
ATOM 753 O O . ALA A 1 99 ? -0.804 21.155 -9.923 1.00 90.38 99 ALA A O 1
ATOM 754 N N . LEU A 1 100 ? -2.995 21.442 -9.524 1.00 83.69 100 LEU A N 1
ATOM 755 C CA . LEU A 1 100 ? -3.487 20.518 -10.553 1.00 83.69 100 LEU A CA 1
ATOM 756 C C . LEU A 1 100 ? -3.979 21.240 -11.822 1.00 83.69 100 LEU A C 1
ATOM 758 O O . LEU A 1 100 ? -4.377 20.559 -12.767 1.00 83.69 100 LEU A O 1
ATOM 762 N N . ALA A 1 101 ? -4.008 22.578 -11.808 1.00 70.19 101 ALA A N 1
ATOM 763 C CA . ALA A 1 101 ? -4.409 23.439 -12.923 1.00 70.19 101 ALA A CA 1
ATOM 764 C C . ALA A 1 101 ? -3.204 23.798 -13.801 1.00 70.19 101 ALA A C 1
ATOM 766 O O . ALA A 1 101 ? -3.401 23.872 -15.034 1.00 70.19 101 ALA A O 1
#

Radius of gyration: 24.31 Å; chains: 1; bounding box: 44×65×55 Å

pLDDT: mean 78.57, std 16.15, range [40.0, 96.25]

Foldseek 3Di:
DPDPPPPDPDPPVPPPPPDDDPPPPDDPPPDPPPPPDPVVVDDPCVVCVVVVVVLVVVCVVVVHNLVCQVCQVPFDSVPPPDTDPVVVVVPDDPVVVVVVD